Protein AF-A0A2S5KLY9-F1 (afdb_monomer_lite)

Structure (mmCIF, N/CA/C/O backbone):
data_AF-A0A2S5KLY9-F1
#
_entry.id   AF-A0A2S5KLY9-F1
#
loop_
_atom_site.group_PDB
_atom_site.id
_atom_site.type_symbol
_atom_site.label_atom_id
_atom_site.label_alt_id
_atom_site.label_comp_id
_atom_site.label_asym_id
_atom_site.label_entity_id
_atom_site.label_seq_id
_atom_site.pdbx_PDB_ins_code
_atom_site.Cartn_x
_atom_site.Cartn_y
_atom_site.Cartn_z
_atom_site.occupancy
_atom_site.B_iso_or_equiv
_atom_site.auth_seq_id
_atom_site.auth_comp_id
_atom_site.auth_asym_id
_atom_site.auth_atom_id
_atom_site.pdbx_PDB_model_num
ATOM 1 N N . PHE A 1 1 ? 10.155 -7.687 -1.418 1.00 56.72 1 PHE A N 1
ATOM 2 C CA 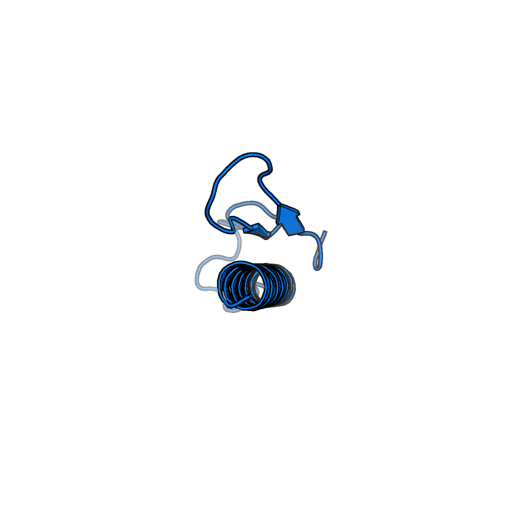. PHE A 1 1 ? 9.527 -6.368 -1.643 1.00 56.72 1 PHE A CA 1
ATOM 3 C C . PHE A 1 1 ? 8.153 -6.453 -2.300 1.00 56.72 1 PHE A C 1
ATOM 5 O O . PHE A 1 1 ? 7.284 -5.710 -1.878 1.00 56.72 1 PHE A O 1
ATOM 12 N N . GLU A 1 2 ? 7.902 -7.374 -3.240 1.00 62.50 2 GLU A N 1
ATOM 13 C CA . GLU A 1 2 ? 6.638 -7.438 -4.013 1.00 62.50 2 GLU A CA 1
ATOM 14 C C . GLU A 1 2 ? 5.326 -7.549 -3.211 1.00 62.50 2 GLU A C 1
ATOM 16 O O . GLU A 1 2 ? 4.259 -7.303 -3.760 1.00 62.50 2 GLU A O 1
ATOM 21 N N . LYS A 1 3 ? 5.380 -7.900 -1.920 1.00 73.06 3 LYS A N 1
ATOM 22 C CA . LYS A 1 3 ? 4.201 -8.006 -1.039 1.00 73.06 3 LYS A CA 1
ATOM 23 C C . LYS A 1 3 ? 4.280 -7.135 0.215 1.00 73.06 3 LYS A C 1
ATOM 25 O O . LYS A 1 3 ? 3.437 -7.262 1.096 1.00 73.06 3 LYS A O 1
ATOM 30 N N . GLY A 1 4 ? 5.319 -6.312 0.347 1.00 88.19 4 GLY A N 1
ATOM 31 C CA . GLY A 1 4 ? 5.508 -5.514 1.554 1.00 88.19 4 GLY A CA 1
ATOM 32 C C . GLY A 1 4 ? 4.463 -4.403 1.655 1.00 88.19 4 GLY A C 1
ATOM 33 O O . GLY A 1 4 ? 4.141 -3.762 0.656 1.00 88.19 4 GLY A O 1
ATOM 34 N N . VAL A 1 5 ? 3.974 -4.166 2.870 1.00 93.38 5 VAL A N 1
ATOM 35 C CA . VAL A 1 5 ? 3.051 -3.079 3.208 1.00 93.38 5 VAL A CA 1
ATOM 36 C C . VAL A 1 5 ? 3.574 -2.391 4.459 1.00 93.38 5 VAL A C 1
ATOM 38 O O . VAL A 1 5 ? 3.967 -3.061 5.414 1.00 93.38 5 VAL A O 1
ATOM 41 N N . THR A 1 6 ? 3.560 -1.064 4.472 1.00 94.69 6 THR A N 1
ATOM 42 C CA . THR A 1 6 ? 3.779 -0.277 5.690 1.00 94.69 6 THR A CA 1
ATOM 43 C C . THR A 1 6 ? 2.444 0.244 6.206 1.00 94.69 6 THR A C 1
ATOM 45 O O . THR A 1 6 ? 1.587 0.647 5.420 1.00 94.69 6 THR A O 1
ATOM 48 N N . VAL A 1 7 ? 2.264 0.223 7.526 1.00 94.56 7 VAL A N 1
ATOM 49 C CA . VAL A 1 7 ? 1.051 0.683 8.216 1.00 94.56 7 VAL A CA 1
ATOM 50 C C . VAL A 1 7 ? 1.430 1.849 9.117 1.00 94.56 7 VAL A C 1
ATOM 52 O O . VAL A 1 7 ? 2.347 1.715 9.928 1.00 94.56 7 VAL A O 1
ATOM 55 N N . GLN A 1 8 ? 0.730 2.977 8.991 1.00 94.38 8 GLN A N 1
ATOM 56 C CA . GLN A 1 8 ? 0.944 4.116 9.883 1.00 94.38 8 GLN A CA 1
ATOM 57 C C . GLN A 1 8 ? 0.150 3.924 11.178 1.00 94.38 8 GLN A C 1
ATOM 59 O O . GLN A 1 8 ? -1.071 3.759 11.149 1.00 94.38 8 GLN A O 1
ATOM 64 N N . GLY A 1 9 ? 0.843 3.961 12.315 1.00 92.75 9 GLY A N 1
ATOM 65 C CA . GLY A 1 9 ? 0.232 3.885 13.643 1.00 92.75 9 GLY A CA 1
ATOM 66 C C . GLY A 1 9 ? -0.166 5.255 14.201 1.00 92.75 9 GLY A C 1
ATOM 67 O O . GLY A 1 9 ? 0.366 6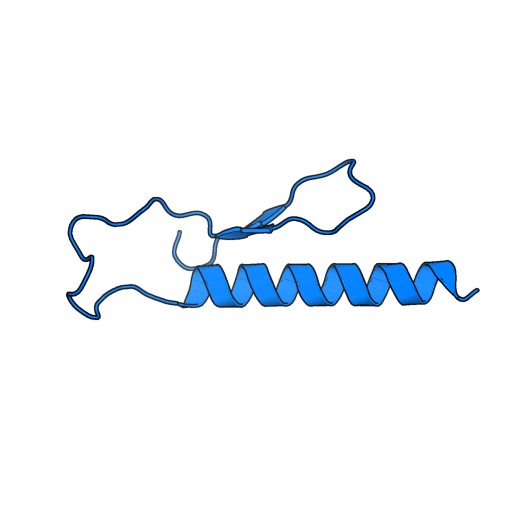.284 13.795 1.00 92.75 9 GLY A O 1
ATOM 68 N N . GLY A 1 10 ? -1.085 5.258 15.170 1.00 90.81 10 GLY A N 1
ATOM 69 C CA . GLY A 1 10 ? -1.406 6.438 15.986 1.00 90.81 10 GLY A CA 1
ATOM 70 C C . GLY A 1 10 ? -2.447 7.401 15.408 1.00 90.81 10 GLY A C 1
ATOM 71 O O . GLY A 1 10 ? -2.802 8.366 16.078 1.00 90.81 10 GLY A O 1
ATOM 72 N N . LEU A 1 11 ? -2.968 7.146 14.206 1.00 92.06 11 LEU 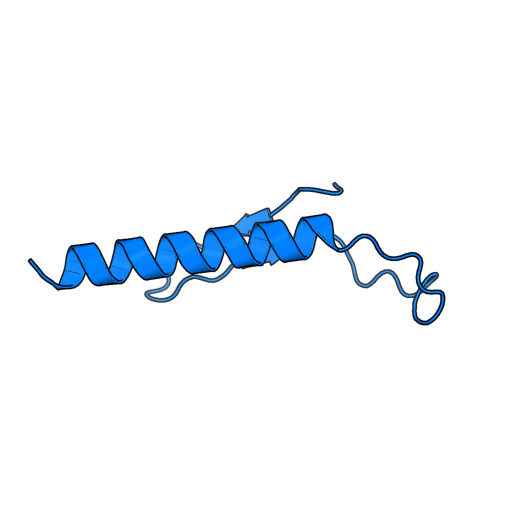A N 1
ATOM 73 C CA . LEU A 1 11 ? -4.038 7.945 13.602 1.00 92.06 11 LEU A CA 1
ATOM 74 C C . LEU A 1 11 ? -5.404 7.254 13.745 1.00 92.06 11 LEU A C 1
ATOM 76 O O . LEU A 1 11 ? -5.468 6.025 13.752 1.00 92.06 11 LEU A O 1
ATOM 80 N N . PRO A 1 12 ? -6.512 8.019 13.802 1.00 89.38 12 PRO A N 1
ATOM 81 C CA . PRO A 1 12 ? -7.865 7.463 13.913 1.00 89.38 12 PRO A CA 1
ATOM 82 C C . PRO A 1 12 ? -8.386 6.863 12.597 1.00 89.38 12 PRO A C 1
ATOM 84 O O . PRO A 1 12 ? -9.513 6.381 12.539 1.00 89.38 12 PRO A O 1
ATOM 87 N N . VAL A 1 13 ? -7.586 6.910 11.529 1.00 93.62 13 VAL A N 1
ATOM 88 C CA . VAL A 1 13 ? -7.936 6.410 10.199 1.00 93.62 13 VAL A CA 1
ATOM 89 C C . VAL A 1 13 ? -6.886 5.405 9.717 1.00 93.62 13 VAL A C 1
ATOM 91 O O . VAL A 1 13 ? -5.694 5.623 9.947 1.00 93.62 13 VAL A O 1
ATOM 94 N N . PRO A 1 14 ? -7.284 4.314 9.034 1.00 95.69 14 PRO A N 1
ATOM 95 C CA . PRO A 1 14 ? -6.330 3.388 8.437 1.00 95.69 14 PRO A CA 1
ATOM 96 C C . PRO A 1 14 ? -5.503 4.063 7.342 1.00 95.69 14 PRO A C 1
ATOM 98 O O . PRO A 1 14 ? -6.059 4.613 6.392 1.00 95.69 14 PRO A O 1
ATOM 101 N N . ILE A 1 15 ? -4.178 3.960 7.438 1.00 96.69 15 ILE A N 1
ATOM 102 C CA . ILE A 1 15 ? -3.259 4.368 6.374 1.00 96.69 15 ILE A CA 1
ATOM 103 C C . ILE A 1 15 ? -2.277 3.228 6.131 1.00 96.69 15 ILE A C 1
ATOM 105 O O . ILE A 1 15 ? -1.584 2.773 7.044 1.00 96.69 15 ILE A O 1
ATOM 109 N N . THR A 1 16 ? -2.223 2.782 4.879 1.00 97.12 16 THR A N 1
ATOM 110 C CA . THR A 1 16 ? -1.290 1.757 4.408 1.00 97.12 16 THR A CA 1
ATOM 111 C C . THR A 1 16 ? -0.652 2.213 3.106 1.00 97.12 16 THR A C 1
ATOM 113 O O . THR A 1 16 ? -1.2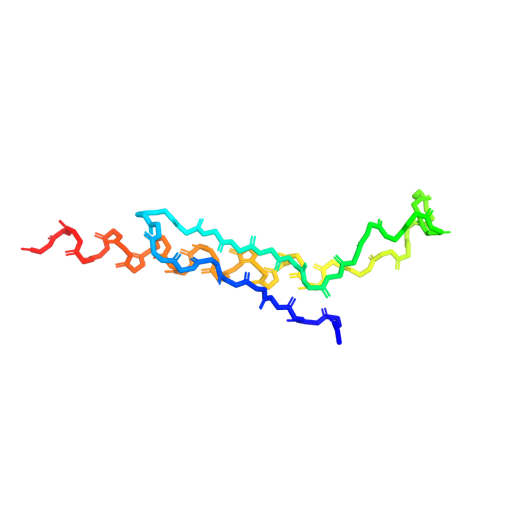84 2.943 2.340 1.00 97.12 16 THR A O 1
ATOM 116 N N . THR A 1 17 ? 0.579 1.789 2.844 1.00 95.62 17 THR A N 1
ATOM 117 C CA . THR A 1 17 ? 1.268 2.081 1.580 1.00 95.62 17 THR A CA 1
ATOM 118 C C . THR A 1 17 ? 2.014 0.847 1.072 1.00 95.62 17 THR A C 1
ATOM 120 O O . THR A 1 17 ? 2.538 0.079 1.890 1.00 95.62 17 THR A O 1
ATOM 123 N N . PRO A 1 18 ? 2.082 0.629 -0.256 1.00 94.31 18 PRO A N 1
ATOM 124 C CA . PRO A 1 18 ? 2.899 -0.438 -0.820 1.00 94.31 18 PRO A CA 1
ATOM 125 C C . PRO A 1 18 ? 4.384 -0.161 -0.553 1.00 94.31 18 PRO A C 1
ATOM 127 O O . PRO A 1 18 ? 4.846 0.973 -0.669 1.00 94.31 18 PRO A O 1
ATOM 130 N N . ALA A 1 19 ? 5.152 -1.191 -0.205 1.00 91.94 19 ALA A N 1
ATOM 131 C CA . ALA A 1 19 ? 6.568 -1.056 0.150 1.00 91.94 19 ALA A CA 1
ATOM 132 C C . ALA A 1 19 ? 7.499 -1.055 -1.082 1.00 91.94 19 ALA A C 1
ATOM 134 O O . ALA A 1 19 ? 8.485 -1.798 -1.127 1.00 91.94 19 ALA A O 1
ATOM 135 N N . HIS A 1 20 ? 7.179 -0.249 -2.096 1.00 90.88 20 HIS A N 1
ATOM 136 C CA . HIS A 1 20 ? 8.037 -0.006 -3.258 1.00 90.88 20 HIS A CA 1
ATOM 137 C C . HIS A 1 20 ? 8.073 1.484 -3.625 1.00 90.88 20 HIS A C 1
ATOM 139 O O . HIS A 1 20 ? 7.214 2.262 -3.219 1.00 90.88 20 HIS A O 1
ATOM 145 N N . GLY A 1 21 ? 9.086 1.878 -4.401 1.00 90.69 21 GLY A N 1
ATOM 146 C CA . GLY A 1 21 ? 9.217 3.234 -4.938 1.00 90.69 21 GLY A CA 1
ATOM 147 C C . GLY A 1 21 ? 8.316 3.487 -6.150 1.00 90.69 21 GLY A C 1
ATOM 148 O O . GLY A 1 21 ? 7.434 2.696 -6.473 1.00 90.69 21 GLY A O 1
ATOM 149 N N . THR A 1 22 ? 8.561 4.586 -6.858 1.00 93.25 22 THR A N 1
ATOM 150 C CA . THR A 1 22 ? 7.737 5.040 -7.993 1.00 93.25 22 THR A CA 1
ATOM 151 C C . THR A 1 22 ? 7.878 4.206 -9.267 1.00 93.25 22 THR A C 1
ATOM 153 O O . THR A 1 22 ? 7.009 4.291 -10.126 1.00 93.25 22 T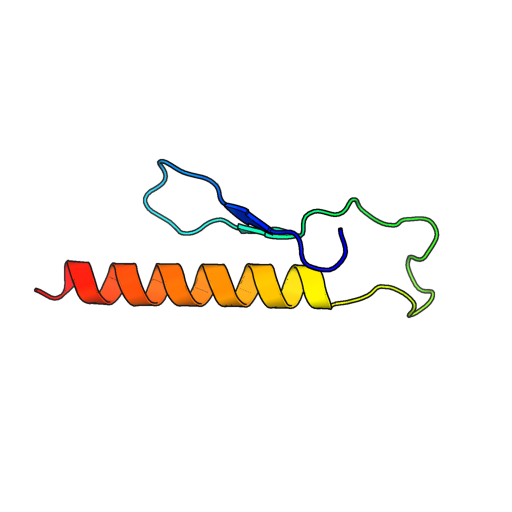HR A O 1
ATOM 156 N N . ALA A 1 23 ? 8.950 3.414 -9.397 1.00 93.19 23 ALA A N 1
ATOM 157 C CA . ALA A 1 23 ? 9.215 2.557 -10.558 1.00 93.19 23 ALA A CA 1
ATOM 158 C C . ALA A 1 23 ? 9.167 3.315 -11.910 1.00 93.19 23 ALA A C 1
ATOM 160 O O . ALA A 1 23 ? 8.537 2.876 -12.874 1.00 93.19 23 ALA A O 1
ATOM 161 N N . TYR A 1 24 ? 9.811 4.493 -11.973 1.00 95.94 24 TYR A N 1
ATOM 162 C CA . TYR A 1 24 ? 9.795 5.377 -13.152 1.00 95.94 24 TYR A CA 1
ATOM 163 C C . TYR A 1 24 ? 10.348 4.727 -14.424 1.00 95.94 24 TYR A C 1
ATOM 165 O O . TYR A 1 24 ? 9.894 5.041 -15.520 1.00 95.94 24 TYR A O 1
ATOM 173 N N . ASP A 1 25 ? 11.298 3.810 -14.279 1.00 96.31 25 ASP A N 1
ATOM 174 C CA . ASP A 1 25 ? 11.930 3.052 -15.356 1.00 96.31 25 ASP A CA 1
ATOM 175 C C . ASP A 1 25 ? 10.952 2.147 -16.125 1.00 96.31 25 ASP A C 1
ATOM 177 O O . ASP A 1 25 ? 11.190 1.832 -17.291 1.00 96.31 25 ASP A O 1
ATOM 181 N N . ILE A 1 26 ? 9.831 1.765 -15.504 1.00 95.25 26 ILE A N 1
ATOM 182 C CA . ILE A 1 26 ? 8.806 0.901 -16.107 1.00 95.25 26 ILE A CA 1
ATOM 183 C C . ILE A 1 26 ? 7.445 1.588 -16.271 1.00 95.25 26 ILE A C 1
ATOM 185 O O . ILE A 1 26 ? 6.472 0.937 -16.677 1.00 95.25 26 ILE A O 1
ATOM 189 N N . ALA A 1 27 ? 7.346 2.888 -15.993 1.00 95.75 27 ALA A N 1
ATOM 190 C CA . ALA A 1 27 ? 6.110 3.641 -16.173 1.00 95.75 27 ALA A CA 1
ATOM 191 C C . ALA A 1 27 ? 5.635 3.577 -17.640 1.00 95.75 27 ALA A C 1
ATOM 193 O O . ALA A 1 27 ? 6.415 3.734 -18.574 1.00 95.75 27 ALA A O 1
ATOM 194 N N . GLY A 1 28 ? 4.348 3.286 -17.852 1.00 96.81 28 GLY A N 1
ATOM 195 C CA . GLY A 1 28 ? 3.762 3.139 -19.194 1.00 96.81 28 GLY A CA 1
ATOM 196 C C . GLY A 1 28 ? 4.122 1.843 -19.934 1.00 96.81 28 GLY A C 1
ATOM 197 O O . GLY A 1 28 ? 3.594 1.599 -21.014 1.00 96.81 28 GLY A O 1
ATOM 198 N N . SER A 1 29 ? 4.966 0.978 -19.362 1.00 96.94 29 SER A N 1
ATOM 199 C CA . SER A 1 29 ? 5.402 -0.268 -20.017 1.00 96.94 29 SER A CA 1
ATOM 200 C C . SER A 1 29 ? 4.518 -1.488 -19.730 1.00 96.94 29 SER A C 1
ATOM 202 O O . SER A 1 29 ? 4.771 -2.561 -20.271 1.00 96.94 29 SER A O 1
ATOM 204 N N . ASN A 1 30 ? 3.503 -1.338 -18.871 1.00 95.44 30 ASN A N 1
ATOM 205 C CA . ASN A 1 30 ? 2.625 -2.419 -18.406 1.00 95.44 30 ASN A CA 1
ATOM 206 C C . ASN A 1 30 ? 3.374 -3.599 -17.738 1.00 95.44 30 ASN A C 1
ATOM 208 O O . ASN A 1 30 ? 2.999 -4.758 -17.891 1.00 95.44 30 ASN A O 1
ATOM 212 N N . LYS A 1 31 ? 4.463 -3.302 -17.012 1.00 94.88 31 LYS A N 1
ATOM 213 C CA . LYS A 1 31 ? 5.301 -4.295 -16.304 1.00 94.88 31 LYS A CA 1
ATOM 214 C C . LYS A 1 31 ? 5.218 -4.220 -14.777 1.00 94.88 31 LYS A C 1
ATOM 216 O O . LYS A 1 31 ? 5.814 -5.048 -14.097 1.00 94.88 31 LYS A O 1
ATOM 221 N N . ALA A 1 32 ? 4.531 -3.219 -14.225 1.00 93.00 32 ALA A N 1
ATOM 222 C CA . ALA A 1 32 ? 4.433 -3.047 -12.780 1.00 93.00 32 ALA A CA 1
ATOM 223 C C . ALA A 1 32 ? 3.553 -4.143 -12.163 1.00 93.00 32 ALA A C 1
ATOM 225 O O . ALA A 1 32 ? 2.437 -4.386 -12.619 1.00 93.00 32 ALA A O 1
ATOM 226 N N . SER A 1 33 ? 4.045 -4.785 -11.104 1.00 91.94 33 SER A N 1
ATOM 227 C CA . SER A 1 33 ? 3.248 -5.728 -10.317 1.00 91.94 33 SER A CA 1
ATOM 228 C C . SER A 1 33 ? 2.272 -4.972 -9.415 1.00 91.94 33 SER A C 1
ATOM 230 O O . SER A 1 33 ? 2.669 -4.060 -8.693 1.00 91.94 33 SER A O 1
ATOM 232 N N . VAL A 1 34 ? 1.002 -5.378 -9.417 1.00 92.56 34 VAL A N 1
ATOM 233 C CA . VAL A 1 34 ? -0.054 -4.767 -8.588 1.00 92.56 34 VAL A CA 1
ATOM 234 C C . VAL A 1 34 ? -0.131 -5.341 -7.169 1.00 92.56 34 VAL A C 1
ATOM 236 O O . VAL A 1 34 ? -0.753 -4.735 -6.298 1.00 92.56 34 VAL A O 1
ATOM 239 N N . GLN A 1 35 ? 0.547 -6.463 -6.896 1.00 93.56 35 GLN A N 1
ATOM 240 C CA . GLN A 1 35 ? 0.384 -7.236 -5.655 1.00 93.56 35 GLN A CA 1
ATOM 241 C C . GLN A 1 35 ? 0.608 -6.416 -4.375 1.00 93.56 35 GLN A C 1
ATOM 243 O O . GLN A 1 35 ? -0.136 -6.562 -3.407 1.00 93.56 35 GLN A O 1
ATOM 248 N N . ALA A 1 36 ? 1.629 -5.555 -4.334 1.00 92.00 36 ALA A N 1
ATOM 249 C CA . ALA A 1 36 ? 1.914 -4.749 -3.145 1.00 92.00 36 ALA A CA 1
ATOM 250 C C . ALA A 1 36 ? 0.781 -3.756 -2.844 1.00 92.00 36 ALA A C 1
ATOM 252 O O . ALA A 1 36 ? 0.413 -3.568 -1.683 1.00 92.00 36 ALA A O 1
ATOM 253 N N . MET A 1 37 ? 0.211 -3.153 -3.889 1.00 95.25 37 MET A N 1
ATOM 254 C CA . MET A 1 37 ? -0.896 -2.208 -3.767 1.00 95.25 37 MET A CA 1
ATOM 255 C C . MET A 1 37 ? -2.195 -2.919 -3.381 1.00 95.25 37 MET A C 1
ATOM 257 O O . MET A 1 37 ? -2.901 -2.454 -2.488 1.00 95.25 37 MET A O 1
ATOM 261 N N . GLU A 1 38 ? -2.479 -4.076 -3.982 1.00 96.12 38 GLU A N 1
ATOM 262 C CA . GLU A 1 38 ? -3.627 -4.917 -3.616 1.00 96.12 38 GLU A CA 1
ATOM 263 C C . GLU A 1 38 ? -3.573 -5.335 -2.141 1.00 96.12 38 GLU A C 1
ATOM 265 O O . GLU A 1 38 ? -4.561 -5.203 -1.417 1.00 96.12 38 GLU A O 1
ATOM 270 N N . ASN A 1 39 ? -2.402 -5.769 -1.663 1.00 95.88 39 ASN A N 1
ATOM 271 C CA . ASN A 1 39 ? -2.207 -6.129 -0.259 1.00 95.88 39 ASN A CA 1
ATOM 272 C C . ASN A 1 39 ? -2.394 -4.926 0.675 1.00 95.88 39 ASN A C 1
ATOM 274 O O . ASN A 1 39 ? -3.056 -5.056 1.706 1.00 95.88 39 ASN A O 1
ATOM 278 N N . ALA A 1 40 ? -1.839 -3.758 0.327 1.00 96.75 40 ALA A N 1
ATOM 279 C CA . ALA A 1 40 ? -2.015 -2.537 1.113 1.00 96.75 40 ALA A CA 1
ATOM 280 C C . ALA A 1 40 ? -3.504 -2.176 1.226 1.00 96.75 40 ALA A C 1
ATOM 282 O O . ALA A 1 40 ? -4.037 -2.033 2.329 1.00 96.75 40 ALA A O 1
ATOM 283 N N . PHE A 1 41 ? -4.204 -2.159 0.091 1.00 97.06 41 PHE A N 1
ATOM 284 C CA . PHE A 1 41 ? -5.636 -1.893 0.040 1.00 97.06 41 PHE A CA 1
ATOM 285 C C . PHE A 1 41 ? -6.447 -2.878 0.896 1.00 97.06 41 PHE A C 1
ATOM 287 O O . PHE A 1 41 ? -7.260 -2.456 1.721 1.00 97.06 41 PHE A O 1
ATOM 294 N N . ALA A 1 42 ? -6.184 -4.183 0.778 1.00 97.19 42 ALA A N 1
ATOM 295 C CA . ALA A 1 42 ? -6.870 -5.205 1.566 1.00 97.19 42 ALA A CA 1
ATOM 296 C C . ALA A 1 42 ? -6.670 -5.013 3.082 1.00 97.19 42 ALA A C 1
ATOM 298 O O . ALA A 1 42 ? -7.624 -5.144 3.859 1.00 97.19 42 ALA A O 1
ATOM 299 N N . ILE A 1 43 ? -5.455 -4.656 3.515 1.00 96.56 43 ILE A N 1
ATOM 300 C CA . ILE A 1 43 ? -5.165 -4.360 4.925 1.00 96.56 43 ILE A CA 1
ATOM 301 C C . ILE A 1 43 ? -5.938 -3.119 5.386 1.00 96.56 43 ILE A C 1
ATOM 303 O O . ILE A 1 43 ? -6.579 -3.171 6.439 1.00 96.56 43 ILE A O 1
ATOM 307 N N . ALA A 1 44 ? -5.954 -2.041 4.597 1.00 97.31 44 ALA A N 1
ATOM 308 C CA . ALA A 1 44 ? -6.715 -0.835 4.926 1.00 97.31 44 ALA A CA 1
ATOM 309 C C . ALA A 1 44 ? -8.219 -1.127 5.080 1.00 97.31 44 ALA A C 1
ATOM 311 O O . ALA A 1 44 ? -8.833 -0.710 6.068 1.00 97.31 44 ALA A O 1
ATOM 312 N N . CYS A 1 45 ? -8.807 -1.904 4.163 1.00 97.31 45 CYS A N 1
ATOM 313 C CA . CYS A 1 45 ? -10.205 -2.333 4.252 1.00 97.31 45 CYS A CA 1
ATOM 314 C C . CYS A 1 45 ? -10.482 -3.135 5.528 1.00 97.31 45 CYS A C 1
ATOM 316 O O . CYS A 1 45 ? -11.471 -2.868 6.219 1.00 97.31 45 CYS A O 1
ATOM 318 N N . ARG A 1 46 ? -9.601 -4.084 5.872 1.00 96.56 46 ARG A N 1
ATOM 319 C CA . ARG A 1 46 ? -9.722 -4.884 7.098 1.00 96.56 46 ARG A CA 1
ATOM 320 C C . ARG A 1 46 ? -9.663 -4.009 8.349 1.00 96.56 46 ARG A C 1
ATOM 322 O O . ARG A 1 46 ? -10.511 -4.159 9.222 1.00 96.56 46 ARG A O 1
ATOM 329 N N . MET A 1 47 ? -8.711 -3.079 8.426 1.00 96.06 47 MET A N 1
ATOM 330 C CA . MET A 1 47 ? -8.602 -2.137 9.547 1.00 96.06 47 MET A CA 1
ATOM 331 C C . MET A 1 47 ? -9.864 -1.278 9.684 1.00 96.06 47 MET A C 1
ATOM 333 O O . MET A 1 47 ? -10.391 -1.133 10.785 1.00 96.06 47 MET A O 1
ATOM 337 N N . GLY A 1 48 ? -10.387 -0.758 8.570 1.00 95.31 48 GLY A N 1
ATOM 338 C CA . GLY A 1 48 ? -11.616 0.036 8.567 1.00 95.31 48 GLY A CA 1
ATOM 339 C C . GLY A 1 48 ? -12.844 -0.762 9.014 1.00 95.31 48 GLY A C 1
ATOM 340 O O . GLY A 1 48 ? -13.672 -0.246 9.764 1.00 95.31 48 GLY A O 1
ATOM 341 N N . ALA A 1 49 ? -12.960 -2.025 8.598 1.00 95.75 49 ALA A N 1
ATOM 342 C CA . ALA A 1 49 ? -14.023 -2.916 9.061 1.00 95.75 49 ALA A CA 1
ATOM 343 C C . ALA A 1 49 ? -13.922 -3.189 10.570 1.00 95.75 49 ALA A C 1
ATOM 345 O O . ALA A 1 49 ? -14.920 -3.049 11.277 1.00 95.75 49 ALA A O 1
ATOM 346 N N . SER A 1 50 ? -12.719 -3.494 11.069 1.00 93.31 50 SER A N 1
ATOM 347 C CA . SER A 1 50 ? -12.473 -3.685 12.501 1.00 93.31 50 SER A CA 1
ATOM 348 C C . SER A 1 50 ? -12.792 -2.432 13.315 1.00 93.31 50 SER A C 1
ATOM 350 O O . SER A 1 50 ? -13.359 -2.540 14.397 1.00 93.31 50 SER A O 1
ATOM 352 N N . TYR A 1 51 ? -12.449 -1.239 12.817 1.00 90.75 51 TYR A N 1
ATOM 353 C CA . TYR A 1 51 ? -12.763 0.019 13.497 1.00 90.75 51 TYR A CA 1
ATOM 354 C C . TYR A 1 51 ? -14.277 0.212 13.647 1.00 90.75 51 TYR A C 1
ATOM 356 O O . TYR A 1 51 ? -14.758 0.387 14.761 1.00 90.75 51 TYR A O 1
ATOM 364 N N . ARG A 1 52 ? -15.050 0.058 12.559 1.00 89.62 52 ARG A N 1
ATOM 365 C CA . ARG A 1 52 ? -16.521 0.168 12.615 1.00 89.62 52 ARG A CA 1
ATOM 366 C C . ARG A 1 52 ? -17.156 -0.835 13.579 1.00 89.62 52 ARG A C 1
ATOM 368 O O . ARG A 1 52 ? -18.085 -0.475 14.295 1.00 89.62 52 ARG A O 1
ATOM 375 N N . ALA A 1 53 ? -16.660 -2.073 13.600 1.00 91.00 53 ALA A N 1
ATOM 376 C CA . ALA A 1 53 ? -17.163 -3.100 14.509 1.00 91.00 53 ALA A CA 1
ATOM 377 C C . ALA A 1 53 ? -16.932 -2.734 15.986 1.00 91.00 53 ALA A C 1
A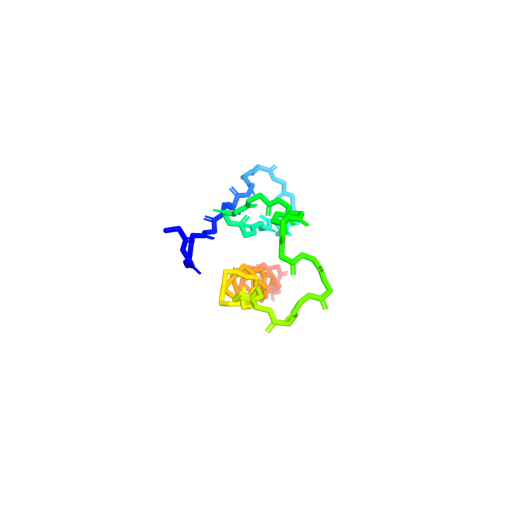TOM 379 O O . ALA A 1 53 ? -17.808 -2.971 16.806 1.00 91.00 53 ALA A O 1
ATOM 380 N N . GLN A 1 54 ? -15.792 -2.115 16.313 1.00 86.25 54 GLN A N 1
ATOM 381 C CA . GLN A 1 54 ? -15.473 -1.674 17.677 1.00 86.25 54 GLN A CA 1
ATOM 382 C C . GLN A 1 54 ? -16.290 -0.453 18.120 1.00 86.25 54 GLN A C 1
ATOM 384 O O . GLN A 1 54 ? -16.595 -0.335 19.296 1.00 86.25 54 GLN A O 1
ATOM 389 N N . THR A 1 55 ? -16.642 0.457 17.208 1.00 79.88 55 THR A N 1
ATOM 390 C CA . THR A 1 55 ? -17.430 1.662 17.540 1.00 79.88 55 THR A CA 1
ATOM 391 C C . THR A 1 55 ? -18.938 1.395 17.651 1.00 79.88 55 THR A C 1
ATOM 393 O O . THR A 1 55 ? -19.677 2.261 18.102 1.00 79.88 55 THR A O 1
ATOM 396 N N . SER A 1 56 ? -19.411 0.223 17.216 1.00 71.62 56 SER A N 1
ATOM 397 C CA . SER A 1 56 ? -20.842 -0.128 17.207 1.00 71.62 56 SER A CA 1
ATOM 398 C C . SER A 1 56 ? -21.301 -0.924 18.441 1.00 71.62 56 SER A C 1
ATOM 400 O O . SER A 1 56 ? -22.426 -1.421 18.435 1.00 71.62 56 SER A O 1
ATOM 402 N N . GLY A 1 57 ? -20.447 -1.083 19.460 1.00 51.47 57 GLY A N 1
ATOM 403 C CA . GLY A 1 57 ? -20.758 -1.744 20.735 1.00 51.47 57 GLY A CA 1
ATOM 404 C C . GLY A 1 57 ? -20.527 -0.804 21.905 1.00 51.47 57 GLY A C 1
ATOM 405 O O . GLY A 1 57 ? -21.409 -0.763 22.788 1.00 51.47 57 GLY A O 1
#

InterPro domains:
  IPR005255 PdxA family [PF04166] (1-44)
  IPR005255 PdxA family [PTHR30004] (1-51)

Sequence (57 aa):
FEKGVTVQGGLPVPITTPAHGTAYDIAGSNKASVQAMENAFAIACRMGASYRAQTSG

Secondary structure (DSSP, 8-state):
-TT-EEE--SSSS--EEESS---GGGTTTT----HHHHHHHHHHHHHHHHHHHHHT-

pLDDT: mean 91.1, std 9.55, range [51.47, 97.31]

Radius of gyration: 14.22 Å; chains: 1; bounding box: 33×16×41 Å

Organism: NCBI:txid2083153

Foldseek 3Di:
DLQDKDWDPDDLATDIDQPDDPPPVCPPVPPDRCNSVVNRVVVRVVVVVVSVVVVVD